Protein AF-A0A4Q3C0K7-F1 (afdb_monomer)

Secondary structure (DSSP, 8-state):
--EEEEEEE-SS-EEEEEEETTEEEEEEEESS--HHHHHHHHHHHTEEEEEEEES-SSPPHHHHHHHHHS-EEE--GGGSTT-----SSGGGS-HHHHHHHHHHHHHSTT---------

Foldseek 3Di:
DAKEWEWEADPQWIWIFIDDPPDTPDIDIDRDDDQVVVVVVCVVRVHAEYEYFHPDPDDDPNNVVVVVVHHYHYQDLVVLPPDDDPDPCSVPDGSVVSVQVSVCCVVPPPDDDDDDDPD

Mean predicted aligned error: 3.99 Å

Structure (mmCIF, N/CA/C/O backbone):
data_AF-A0A4Q3C0K7-F1
#
_entry.id   AF-A0A4Q3C0K7-F1
#
loop_
_atom_site.group_PDB
_atom_site.id
_atom_site.type_symbol
_atom_site.label_atom_id
_atom_site.label_alt_id
_atom_site.label_comp_id
_atom_site.label_asym_id
_atom_site.label_entity_id
_atom_site.label_seq_id
_atom_site.pdbx_PDB_ins_code
_atom_site.Cartn_x
_atom_site.Cartn_y
_atom_site.Cartn_z
_atom_site.occupancy
_atom_site.B_iso_or_equiv
_atom_site.auth_seq_id
_atom_site.auth_comp_id
_atom_site.auth_asym_id
_atom_site.auth_atom_id
_atom_site.pdbx_PDB_model_num
ATOM 1 N N . MET A 1 1 ? -13.169 -6.911 -17.108 1.00 61.97 1 MET A N 1
ATOM 2 C CA . MET A 1 1 ? -13.204 -6.374 -15.727 1.00 61.97 1 MET A CA 1
ATOM 3 C C . MET A 1 1 ? -11.884 -5.662 -15.467 1.00 61.97 1 MET A C 1
ATOM 5 O O . MET A 1 1 ? -10.891 -6.085 -16.040 1.00 61.97 1 MET A O 1
ATOM 9 N N . MET A 1 2 ? -11.866 -4.560 -14.710 1.00 85.62 2 MET A N 1
ATOM 10 C CA . MET A 1 2 ? -10.643 -3.764 -14.513 1.00 85.62 2 MET A CA 1
ATOM 11 C C . MET A 1 2 ? -9.812 -4.302 -13.346 1.00 85.62 2 MET A C 1
ATOM 13 O O . MET A 1 2 ? -10.313 -4.383 -12.226 1.00 85.62 2 MET A O 1
ATOM 17 N N . THR A 1 3 ? -8.551 -4.629 -13.617 1.00 95.81 3 THR A N 1
ATOM 18 C CA . THR A 1 3 ? -7.586 -5.100 -12.620 1.00 95.81 3 THR A CA 1
ATOM 19 C C . THR A 1 3 ? -6.788 -3.924 -12.051 1.00 95.81 3 THR A C 1
ATOM 21 O O . THR A 1 3 ? -6.402 -3.010 -12.782 1.00 95.81 3 THR A O 1
ATOM 24 N N . GLN A 1 4 ? -6.535 -3.936 -10.745 1.00 97.00 4 GLN A N 1
ATOM 25 C CA . GLN A 1 4 ? -5.877 -2.860 -10.004 1.00 97.00 4 GLN A CA 1
ATOM 26 C C . GLN A 1 4 ? -4.6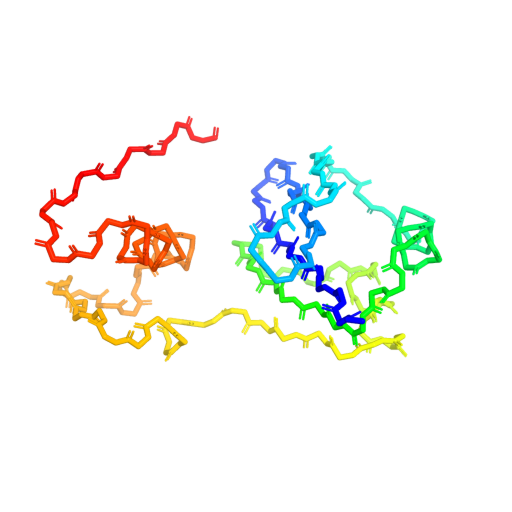29 -3.392 -9.299 1.00 97.00 4 GLN A C 1
ATOM 28 O O . GLN A 1 4 ? -4.658 -4.487 -8.739 1.00 97.00 4 GLN A O 1
ATOM 33 N N . LEU A 1 5 ? -3.553 -2.608 -9.290 1.00 97.88 5 LEU A N 1
ATOM 34 C CA . LEU A 1 5 ? -2.357 -2.900 -8.503 1.00 97.88 5 LEU A CA 1
ATOM 35 C C . LEU A 1 5 ? -2.396 -2.125 -7.183 1.00 97.88 5 LEU A C 1
ATOM 37 O O . LEU A 1 5 ? -2.618 -0.918 -7.166 1.00 97.88 5 LEU A O 1
ATOM 41 N N . VAL A 1 6 ? -2.155 -2.815 -6.080 1.00 97.12 6 VAL A N 1
ATOM 42 C CA . VAL A 1 6 ? -1.971 -2.245 -4.746 1.00 97.12 6 VAL A CA 1
ATOM 43 C C . VAL A 1 6 ? -0.510 -2.430 -4.367 1.00 97.12 6 VAL A C 1
ATOM 45 O O . VAL A 1 6 ? 0.034 -3.526 -4.502 1.00 97.12 6 VAL A O 1
ATOM 48 N N . ILE A 1 7 ? 0.127 -1.354 -3.918 1.00 96.25 7 ILE A N 1
ATOM 49 C CA . ILE A 1 7 ? 1.542 -1.322 -3.553 1.00 96.25 7 ILE A CA 1
ATOM 50 C C . ILE A 1 7 ? 1.648 -0.765 -2.134 1.00 96.25 7 ILE A C 1
ATOM 52 O O . ILE A 1 7 ? 1.222 0.360 -1.879 1.00 96.25 7 ILE A O 1
ATOM 56 N N . ASP A 1 8 ? 2.234 -1.534 -1.225 1.00 94.00 8 ASP A N 1
ATOM 57 C CA . ASP A 1 8 ? 2.552 -1.111 0.139 1.00 94.00 8 ASP A CA 1
ATOM 58 C C . ASP A 1 8 ? 4.072 -1.101 0.327 1.00 94.00 8 ASP A C 1
ATOM 60 O O . ASP A 1 8 ? 4.723 -2.147 0.348 1.00 94.00 8 ASP A O 1
ATOM 64 N N . ILE A 1 9 ? 4.651 0.097 0.390 1.00 92.94 9 ILE A N 1
ATOM 65 C CA . ILE A 1 9 ? 6.091 0.326 0.501 1.00 92.94 9 ILE A CA 1
ATOM 66 C C . ILE A 1 9 ? 6.436 0.523 1.977 1.00 92.94 9 ILE A C 1
ATOM 68 O O . ILE A 1 9 ? 6.349 1.632 2.513 1.00 92.94 9 ILE A O 1
ATOM 72 N N . GLY A 1 10 ? 6.867 -0.564 2.613 1.00 89.88 10 GLY A N 1
ATOM 73 C CA . GLY A 1 10 ? 7.445 -0.562 3.950 1.00 89.88 10 GLY A CA 1
ATOM 74 C C . GLY A 1 10 ? 8.935 -0.210 3.952 1.00 89.88 10 GLY A C 1
ATOM 75 O O . GLY A 1 10 ? 9.551 0.066 2.918 1.00 89.88 10 GLY A O 1
ATOM 76 N N . ASN A 1 11 ? 9.545 -0.254 5.138 1.00 88.75 11 ASN A N 1
ATOM 77 C CA . ASN A 1 11 ? 10.987 -0.033 5.288 1.00 88.75 11 ASN A CA 1
ATOM 78 C C . ASN A 1 11 ? 11.801 -1.155 4.625 1.00 88.75 11 ASN A C 1
ATOM 80 O O . ASN A 1 11 ? 12.671 -0.869 3.799 1.00 88.75 11 ASN A O 1
ATOM 84 N N . THR A 1 12 ? 11.469 -2.409 4.946 1.00 90.56 12 THR A N 1
ATOM 85 C CA . THR A 1 12 ? 12.183 -3.603 4.465 1.00 90.56 12 THR A CA 1
ATOM 86 C C . THR A 1 12 ? 11.629 -4.103 3.138 1.00 90.56 12 THR A C 1
ATOM 88 O O . THR A 1 12 ? 12.373 -4.258 2.177 1.00 90.56 12 THR A O 1
ATOM 91 N N . PHE A 1 13 ? 10.313 -4.311 3.060 1.00 93.31 13 PHE A N 1
ATOM 92 C CA . PHE A 1 13 ? 9.671 -4.912 1.895 1.00 93.31 13 PHE A CA 1
ATOM 93 C C . PHE A 1 13 ? 8.672 -3.963 1.243 1.00 93.31 13 PHE A C 1
ATOM 95 O O . PHE A 1 13 ? 7.941 -3.236 1.915 1.00 93.31 13 PHE A O 1
ATOM 102 N N . THR A 1 14 ? 8.600 -4.043 -0.081 1.00 94.94 14 THR A N 1
ATOM 103 C CA . THR A 1 14 ? 7.461 -3.594 -0.877 1.00 94.94 14 THR A CA 1
ATOM 104 C C . THR A 1 14 ? 6.543 -4.785 -1.118 1.00 94.94 14 THR A C 1
ATOM 106 O O . THR A 1 14 ? 6.947 -5.769 -1.742 1.00 94.94 14 THR A O 1
ATOM 109 N N . LYS A 1 15 ? 5.310 -4.706 -0.624 1.00 95.75 15 LYS A N 1
ATOM 110 C CA . LYS A 1 15 ?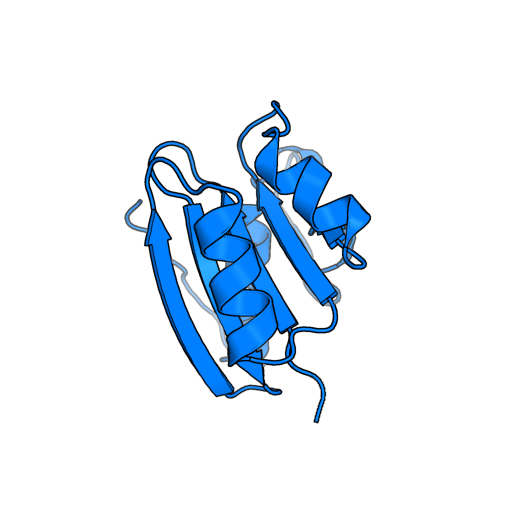 4.263 -5.703 -0.856 1.00 95.75 15 LYS A CA 1
ATOM 111 C C . LYS A 1 15 ? 3.434 -5.277 -2.065 1.00 95.75 15 LYS A C 1
ATOM 113 O O . LYS A 1 15 ? 3.057 -4.113 -2.189 1.00 95.75 15 LYS A O 1
ATOM 118 N N . LEU A 1 16 ? 3.160 -6.220 -2.955 1.00 97.75 16 LEU A N 1
ATOM 119 C CA . LEU A 1 16 ? 2.365 -6.033 -4.163 1.00 97.75 16 LEU A CA 1
ATOM 120 C C . LEU A 1 16 ? 1.131 -6.929 -4.097 1.00 97.75 16 LEU A C 1
ATOM 122 O O . LEU A 1 16 ? 1.247 -8.105 -3.754 1.00 97.75 16 LEU A O 1
ATOM 126 N N . GLY A 1 17 ? -0.025 -6.390 -4.474 1.00 97.88 17 GLY A N 1
ATOM 127 C CA . GLY A 1 17 ? -1.274 -7.129 -4.626 1.00 97.88 17 GLY A CA 1
ATOM 128 C C . GLY A 1 17 ? -1.970 -6.754 -5.929 1.00 97.88 17 GLY A C 1
ATOM 129 O O . GLY A 1 17 ? -2.166 -5.574 -6.203 1.00 97.88 17 GLY A O 1
ATOM 130 N N . VAL A 1 18 ? -2.349 -7.734 -6.743 1.00 98.06 18 VAL A N 1
ATOM 131 C CA . VAL A 1 18 ? -3.143 -7.507 -7.957 1.00 98.06 18 VAL A CA 1
ATOM 132 C C . VAL A 1 18 ? -4.566 -7.955 -7.688 1.00 98.06 18 VAL A C 1
ATOM 134 O O . VAL A 1 18 ? -4.798 -9.129 -7.412 1.00 98.06 18 VAL A O 1
ATOM 137 N N . PHE A 1 19 ? -5.510 -7.028 -7.796 1.00 96.81 19 PHE A N 1
ATOM 138 C CA . PHE A 1 19 ? -6.910 -7.266 -7.478 1.00 96.81 19 PHE A CA 1
ATOM 139 C C . PHE A 1 19 ? -7.800 -7.133 -8.706 1.00 96.81 19 PHE A C 1
ATOM 141 O O . PHE A 1 19 ? -7.699 -6.158 -9.456 1.00 96.81 19 PHE A O 1
ATOM 148 N N . GLN A 1 20 ? -8.726 -8.069 -8.868 1.00 95.88 20 GLN A N 1
ATOM 149 C CA . GLN A 1 20 ? -9.884 -7.920 -9.738 1.00 95.88 20 GLN A CA 1
ATOM 150 C C . GLN A 1 20 ? -11.129 -7.901 -8.853 1.00 95.88 20 GLN A C 1
ATOM 152 O O . GLN A 1 20 ? -11.499 -8.911 -8.271 1.00 95.88 20 GLN A O 1
ATOM 157 N N . GLN A 1 21 ? -11.757 -6.726 -8.736 1.00 91.00 21 GLN A N 1
ATOM 158 C CA . GLN A 1 21 ? -12.790 -6.482 -7.719 1.00 91.00 21 GLN A CA 1
ATOM 159 C C . GLN A 1 21 ? -12.256 -6.831 -6.316 1.00 91.00 21 GLN A C 1
ATOM 161 O O . GLN A 1 21 ? -11.252 -6.246 -5.910 1.00 91.00 21 GLN A O 1
ATOM 166 N N . ASP A 1 22 ? -12.893 -7.776 -5.623 1.00 89.88 22 ASP A N 1
ATOM 167 C CA . ASP A 1 22 ? -12.521 -8.228 -4.278 1.00 89.88 22 ASP A CA 1
ATOM 168 C C . ASP A 1 22 ? -11.600 -9.466 -4.305 1.00 89.88 22 ASP A C 1
ATOM 170 O O . ASP A 1 22 ? -11.191 -9.966 -3.257 1.00 89.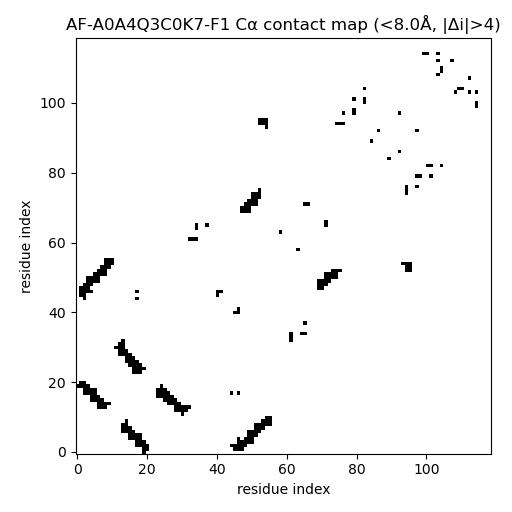88 22 ASP A O 1
ATOM 174 N N . GLU A 1 23 ? -11.253 -9.971 -5.495 1.00 94.50 23 GLU A N 1
ATOM 175 C CA . GLU A 1 23 ? -10.389 -11.138 -5.666 1.00 94.50 23 GLU A CA 1
ATOM 176 C C . GLU A 1 23 ? -8.915 -10.733 -5.780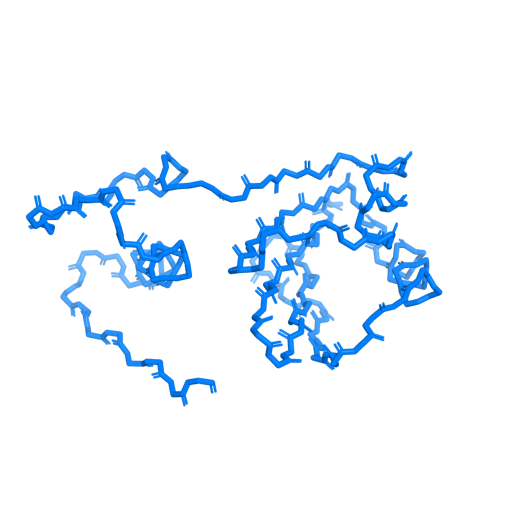 1.00 94.50 23 GLU A C 1
ATOM 178 O O . GLU A 1 23 ? -8.534 -9.928 -6.634 1.00 94.50 23 GLU A O 1
ATOM 183 N N . LEU A 1 24 ? -8.069 -11.338 -4.942 1.00 96.06 24 LEU A N 1
ATOM 184 C CA . LEU A 1 24 ? -6.615 -11.208 -4.996 1.00 96.06 24 LEU A CA 1
ATOM 185 C C . LEU A 1 24 ? -6.032 -12.229 -5.985 1.00 96.06 24 LEU A C 1
ATOM 187 O O . LEU A 1 24 ? -5.870 -13.402 -5.661 1.00 96.06 24 LEU A O 1
ATOM 191 N N . LEU A 1 25 ? -5.675 -11.767 -7.182 1.00 97.00 25 LEU A N 1
ATOM 192 C CA . LEU A 1 25 ? -5.131 -12.602 -8.258 1.00 97.00 25 LEU A CA 1
ATOM 193 C C . LEU A 1 25 ? -3.634 -12.893 -8.105 1.00 97.00 25 LEU A C 1
ATOM 195 O O . LEU A 1 25 ? -3.126 -13.880 -8.638 1.00 97.00 25 LEU A O 1
ATOM 199 N N . PHE A 1 26 ? -2.900 -12.001 -7.440 1.00 97.75 26 PHE A N 1
ATOM 200 C CA . PHE A 1 26 ? -1.466 -12.143 -7.202 1.00 97.75 26 PHE A CA 1
ATOM 201 C C . PHE A 1 26 ? -1.054 -11.392 -5.942 1.00 97.75 26 PHE A C 1
ATOM 203 O O . PHE A 1 26 ? -1.500 -10.267 -5.728 1.00 97.75 26 PHE A O 1
ATOM 210 N N . ALA A 1 27 ? -0.136 -11.978 -5.174 1.00 97.75 27 ALA A N 1
ATOM 211 C CA . ALA A 1 27 ? 0.542 -11.323 -4.067 1.00 97.75 27 ALA A CA 1
ATOM 212 C C . ALA A 1 27 ? 2.047 -11.611 -4.111 1.00 97.75 27 ALA A C 1
ATOM 214 O O . ALA A 1 27 ? 2.464 -12.717 -4.456 1.00 97.75 27 ALA A O 1
ATOM 215 N N . GLY A 1 28 ? 2.860 -10.629 -3.730 1.00 97.38 28 GLY A N 1
ATOM 216 C CA . GLY A 1 28 ? 4.305 -10.797 -3.603 1.00 97.38 28 GLY A CA 1
ATOM 217 C C . GLY A 1 28 ? 4.932 -9.773 -2.663 1.00 97.38 28 GLY A C 1
ATOM 218 O O . GLY A 1 28 ? 4.372 -8.700 -2.448 1.00 97.38 28 GLY A O 1
ATOM 219 N N . HIS A 1 29 ? 6.099 -10.101 -2.116 1.00 96.06 29 HIS A N 1
ATOM 220 C CA . HIS A 1 29 ? 6.927 -9.194 -1.323 1.00 96.06 29 HIS A CA 1
ATOM 221 C C . HIS A 1 29 ? 8.326 -9.108 -1.933 1.00 96.06 29 HIS A C 1
ATOM 223 O O . HIS A 1 29 ? 8.867 -10.108 -2.398 1.00 96.06 29 HIS A O 1
ATOM 229 N N . TYR A 1 30 ? 8.906 -7.912 -1.951 1.00 96.19 30 TYR A N 1
ATOM 230 C CA . TYR A 1 30 ? 10.196 -7.660 -2.591 1.00 96.19 30 TYR A CA 1
ATOM 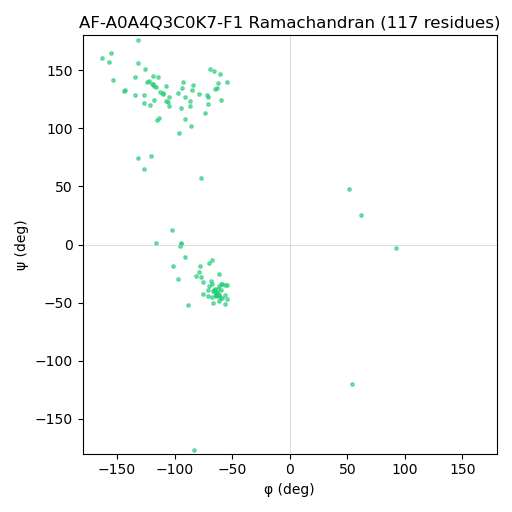231 C C . TYR A 1 30 ? 10.984 -6.632 -1.790 1.00 96.19 30 TYR A C 1
ATOM 233 O O . TYR A 1 30 ? 10.446 -5.578 -1.460 1.00 96.19 30 TYR A O 1
ATOM 241 N N . GLU A 1 31 ? 12.258 -6.896 -1.505 1.00 94.62 31 GLU A N 1
ATOM 242 C CA . GLU A 1 31 ? 13.139 -5.881 -0.904 1.00 94.62 31 GLU A CA 1
ATOM 243 C C . GLU A 1 31 ? 13.470 -4.782 -1.919 1.00 94.62 31 GLU A C 1
ATOM 245 O O . GLU A 1 31 ? 13.369 -3.594 -1.623 1.00 94.62 31 GLU A O 1
ATOM 250 N N . ASN A 1 32 ? 13.793 -5.194 -3.150 1.00 92.44 32 ASN A N 1
ATOM 251 C CA . ASN A 1 32 ? 14.256 -4.316 -4.221 1.00 92.44 32 ASN A CA 1
ATOM 252 C C . ASN A 1 32 ? 13.486 -4.603 -5.524 1.00 92.44 32 ASN A C 1
ATOM 254 O O . ASN A 1 32 ? 14.026 -5.255 -6.416 1.00 92.44 32 ASN A O 1
ATOM 258 N N . PRO A 1 33 ? 12.210 -4.185 -5.637 1.00 95.44 33 PRO A N 1
ATOM 259 C CA . PRO A 1 33 ? 11.467 -4.321 -6.887 1.00 95.44 33 PRO A CA 1
ATOM 260 C C . PRO A 1 33 ? 12.071 -3.437 -7.990 1.00 95.44 33 PRO A C 1
ATOM 262 O O . PRO A 1 33 ? 12.609 -2.360 -7.718 1.00 95.44 33 PRO A O 1
ATOM 265 N N . ASP A 1 34 ? 11.948 -3.877 -9.242 1.00 95.25 34 ASP A N 1
ATOM 266 C CA . ASP A 1 34 ? 12.504 -3.209 -10.419 1.00 95.25 34 ASP A CA 1
ATOM 267 C C . ASP A 1 34 ? 11.475 -3.060 -11.553 1.00 95.25 34 ASP A C 1
ATOM 269 O O . ASP A 1 34 ? 10.343 -3.534 -11.467 1.00 95.25 34 ASP A O 1
ATOM 273 N N . ASN A 1 35 ? 11.863 -2.388 -12.640 1.00 95.31 35 ASN A N 1
ATOM 274 C CA . ASN A 1 35 ? 10.973 -2.158 -13.783 1.00 95.31 35 ASN A CA 1
ATOM 275 C C . ASN A 1 35 ? 10.511 -3.459 -14.459 1.00 95.31 35 ASN A C 1
ATOM 277 O O . ASN A 1 35 ? 9.371 -3.531 -14.914 1.00 95.31 35 ASN A O 1
ATOM 281 N N . ALA A 1 36 ? 11.374 -4.478 -14.520 1.00 96.25 36 ALA A N 1
ATOM 282 C CA . ALA A 1 36 ? 11.061 -5.741 -15.182 1.00 96.25 36 ALA A CA 1
ATOM 283 C C . ALA A 1 36 ? 9.934 -6.487 -14.454 1.00 96.25 36 ALA A C 1
ATOM 285 O O . ALA A 1 36 ? 9.032 -7.033 -15.094 1.00 96.25 36 ALA A O 1
ATOM 286 N N . LEU A 1 37 ? 9.939 -6.461 -13.119 1.00 96.56 37 LEU A N 1
ATOM 287 C CA . LEU A 1 37 ? 8.853 -6.991 -12.302 1.00 96.56 37 LEU A CA 1
ATOM 288 C C . LEU A 1 37 ? 7.513 -6.337 -12.655 1.00 96.56 37 LEU A C 1
ATOM 290 O O . LEU A 1 37 ? 6.536 -7.046 -12.911 1.00 96.56 37 LEU A O 1
ATOM 294 N N . PHE A 1 38 ? 7.455 -5.003 -12.690 1.00 96.06 38 PHE A N 1
ATOM 295 C CA . PHE A 1 38 ? 6.207 -4.305 -13.000 1.00 96.06 38 PHE A CA 1
ATOM 296 C C . PHE A 1 38 ? 5.747 -4.601 -14.424 1.00 96.06 38 PHE A C 1
ATOM 298 O O . PHE A 1 38 ? 4.584 -4.942 -14.604 1.00 96.06 38 PHE A O 1
ATOM 305 N N . ASP A 1 39 ? 6.642 -4.589 -15.410 1.00 95.00 39 ASP A N 1
ATOM 306 C CA . ASP A 1 39 ? 6.299 -4.858 -16.812 1.00 95.00 39 ASP A CA 1
ATOM 307 C C . ASP A 1 39 ? 5.685 -6.246 -17.015 1.00 95.00 39 ASP A C 1
ATOM 309 O O . ASP A 1 39 ? 4.684 -6.398 -17.728 1.00 95.00 39 ASP A O 1
ATOM 313 N N . ASN A 1 40 ? 6.213 -7.246 -16.309 1.00 95.75 40 ASN A N 1
ATOM 314 C CA . ASN A 1 40 ? 5.643 -8.587 -16.284 1.00 95.75 40 ASN A CA 1
ATOM 315 C C . ASN A 1 40 ? 4.240 -8.605 -15.660 1.00 95.75 40 ASN A C 1
ATOM 317 O O . ASN A 1 40 ? 3.328 -9.222 -16.216 1.00 95.75 40 ASN A O 1
ATOM 321 N N . LEU A 1 41 ? 4.034 -7.912 -14.534 1.00 96.06 41 LEU A N 1
ATOM 322 C CA . LEU A 1 41 ? 2.724 -7.828 -13.879 1.00 96.06 41 LEU A CA 1
ATOM 323 C C . LEU A 1 41 ? 1.688 -7.111 -14.752 1.00 96.06 41 LEU A C 1
ATOM 325 O O . LEU A 1 41 ? 0.561 -7.598 -14.880 1.00 96.06 41 LEU A O 1
ATOM 329 N N . LEU A 1 42 ? 2.070 -5.994 -15.380 1.00 94.00 42 LEU A N 1
ATOM 330 C CA . LEU A 1 42 ? 1.196 -5.220 -16.265 1.00 94.00 42 LEU A CA 1
ATOM 331 C C . LEU A 1 42 ? 0.707 -6.080 -17.433 1.00 94.00 42 LEU A C 1
ATOM 333 O O . LEU A 1 42 ? -0.491 -6.112 -17.718 1.00 94.00 42 LEU A O 1
ATOM 337 N N .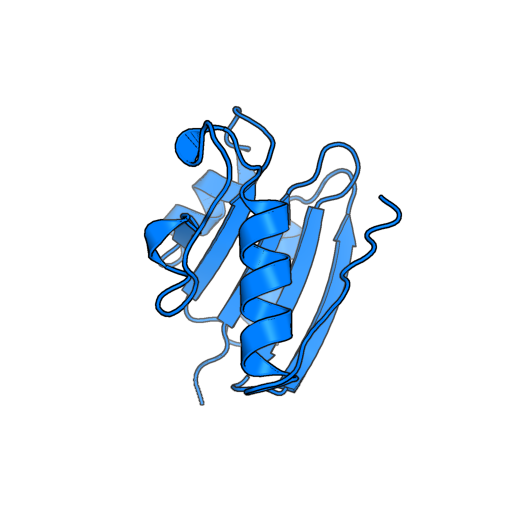 THR A 1 43 ? 1.631 -6.817 -18.053 1.00 92.50 43 THR A N 1
ATOM 338 C CA . THR A 1 43 ? 1.349 -7.690 -19.198 1.00 92.50 43 THR A CA 1
ATOM 339 C C . THR A 1 43 ? 0.470 -8.875 -18.801 1.00 92.50 43 THR A C 1
ATOM 341 O O . THR A 1 43 ? -0.505 -9.183 -19.484 1.00 92.50 43 THR A O 1
ATOM 344 N N . LYS A 1 44 ? 0.778 -9.532 -17.677 1.00 95.94 44 LYS A N 1
ATOM 345 C CA . LYS A 1 44 ? 0.082 -10.748 -17.235 1.00 95.94 44 LYS A CA 1
ATOM 346 C C . LYS A 1 44 ? -1.355 -10.489 -16.777 1.00 95.94 44 LYS A C 1
ATOM 348 O O . LYS A 1 44 ? -2.214 -11.341 -16.981 1.00 95.94 44 LYS A O 1
ATOM 353 N N . HIS A 1 45 ? -1.613 -9.345 -16.143 1.00 95.00 45 HIS A N 1
ATOM 354 C CA . HIS A 1 45 ? -2.870 -9.107 -15.426 1.00 95.00 45 HIS A CA 1
ATOM 355 C C . HIS A 1 45 ? -3.738 -7.970 -15.990 1.00 95.00 45 HIS A C 1
ATOM 357 O O . HIS A 1 45 ? -4.809 -7.707 -15.438 1.00 95.00 45 HIS A O 1
ATOM 363 N N . GLN A 1 46 ? -3.312 -7.312 -17.077 1.00 93.12 46 GLN A N 1
ATOM 364 C CA . GLN A 1 46 ? -4.037 -6.196 -17.711 1.00 93.12 46 GLN A CA 1
ATOM 365 C C . GLN A 1 46 ? -4.413 -5.096 -16.701 1.00 93.12 46 GLN A C 1
ATOM 367 O O . GLN A 1 46 ? -5.560 -4.657 -16.597 1.00 93.12 46 GLN A O 1
ATOM 372 N N . ILE A 1 47 ? -3.431 -4.695 -15.896 1.00 96.25 47 ILE A N 1
ATOM 373 C CA . ILE A 1 47 ? -3.604 -3.729 -14.808 1.00 96.25 47 ILE A CA 1
ATOM 374 C C . ILE A 1 47 ? -3.841 -2.339 -15.405 1.00 96.25 47 ILE A C 1
ATOM 376 O O . ILE A 1 47 ? -3.042 -1.872 -16.212 1.00 96.25 47 ILE A O 1
ATOM 380 N N . SER A 1 48 ? -4.916 -1.661 -14.995 1.00 94.06 48 SER A N 1
ATOM 381 C CA . SER A 1 48 ? -5.298 -0.357 -15.561 1.00 94.06 48 SER A CA 1
ATOM 382 C C . SER A 1 48 ? -4.918 0.847 -14.699 1.00 94.06 48 SER A C 1
ATOM 384 O O . SER A 1 48 ? -4.905 1.974 -15.193 1.00 94.06 48 SER A O 1
ATOM 386 N N . LYS A 1 49 ? -4.639 0.630 -13.412 1.00 96.06 49 LYS A N 1
ATOM 387 C CA . LYS A 1 49 ? -4.251 1.669 -12.451 1.00 96.06 49 LYS A CA 1
ATOM 388 C C . LYS A 1 49 ? -3.607 1.055 -11.213 1.00 96.06 49 LYS A C 1
ATOM 390 O O . LYS A 1 49 ? -3.852 -0.115 -10.900 1.00 96.06 49 LYS A O 1
ATOM 395 N N . ALA A 1 50 ? -2.862 1.874 -10.480 1.00 97.38 50 ALA A N 1
ATOM 396 C CA . ALA A 1 50 ? -2.268 1.490 -9.209 1.00 97.38 50 ALA A CA 1
ATOM 397 C C . ALA A 1 50 ? -2.633 2.451 -8.071 1.00 97.38 50 ALA A C 1
ATOM 399 O O . ALA A 1 50 ? -2.837 3.649 -8.286 1.00 97.38 50 ALA A O 1
ATOM 400 N N . ILE A 1 51 ? -2.668 1.919 -6.850 1.00 96.19 51 ILE A N 1
ATOM 401 C CA . ILE A 1 51 ? -2.686 2.693 -5.610 1.00 96.19 51 ILE A CA 1
ATOM 402 C C . ILE A 1 51 ? -1.464 2.346 -4.758 1.00 96.19 51 ILE A C 1
ATOM 404 O O . ILE A 1 51 ? -1.086 1.178 -4.656 1.00 96.19 51 ILE A O 1
ATOM 408 N N . VAL A 1 52 ? -0.844 3.364 -4.163 1.00 95.12 52 VAL A N 1
ATOM 409 C CA . VAL A 1 52 ? 0.422 3.238 -3.431 1.00 95.12 52 VAL A CA 1
ATOM 410 C C . VAL A 1 52 ? 0.292 3.811 -2.028 1.00 95.12 52 VAL A C 1
ATOM 412 O O . VAL A 1 52 ? -0.105 4.960 -1.857 1.00 95.12 52 VAL A O 1
ATOM 415 N N . SER A 1 53 ? 0.681 3.030 -1.028 1.00 91.94 53 SER A N 1
ATOM 416 C CA . SER A 1 53 ? 0.994 3.487 0.324 1.00 91.94 53 SER A CA 1
ATOM 417 C C . SER A 1 53 ? 2.507 3.420 0.513 1.00 91.94 53 SER A C 1
ATOM 419 O O . SER A 1 53 ? 3.133 2.452 0.089 1.00 91.94 53 SER A O 1
ATOM 421 N N . SER A 1 54 ? 3.113 4.442 1.116 1.00 90.19 54 SER A N 1
ATOM 422 C CA . SER A 1 54 ? 4.555 4.456 1.376 1.00 90.19 54 SER A CA 1
ATOM 423 C C . SER A 1 54 ? 4.874 5.123 2.701 1.00 90.19 54 SER A C 1
ATOM 425 O O . SER A 1 54 ? 4.409 6.232 2.970 1.00 90.19 54 SER A O 1
ATOM 427 N N . VAL A 1 55 ? 5.729 4.476 3.494 1.00 85.88 55 VAL A N 1
ATOM 428 C CA . VAL A 1 55 ? 6.375 5.098 4.663 1.00 85.88 55 VAL A CA 1
ATOM 429 C C . VAL A 1 55 ? 7.722 5.742 4.307 1.00 85.88 55 VAL A C 1
ATOM 431 O O . VAL A 1 55 ? 8.280 6.498 5.104 1.00 85.88 55 VAL A O 1
ATOM 434 N N . LYS A 1 56 ? 8.245 5.482 3.100 1.00 84.75 56 LYS A N 1
ATOM 435 C CA . LYS A 1 56 ? 9.476 6.089 2.576 1.00 84.75 56 LYS A CA 1
ATOM 436 C C . LYS A 1 56 ? 9.175 7.452 1.953 1.00 84.75 56 LYS A C 1
ATOM 438 O O . LYS A 1 56 ? 8.202 7.602 1.215 1.00 84.75 56 LYS A O 1
ATOM 443 N N . LYS A 1 57 ? 10.039 8.435 2.233 1.00 78.56 57 LYS A N 1
ATOM 444 C CA . LYS A 1 57 ? 9.962 9.789 1.649 1.00 78.56 57 LYS A CA 1
ATOM 445 C C . LYS A 1 57 ? 10.476 9.849 0.211 1.00 78.56 57 LYS A C 1
ATOM 447 O O . LYS A 1 57 ? 10.060 10.717 -0.547 1.00 78.56 57 LYS A O 1
ATOM 452 N N . GLU A 1 58 ? 11.399 8.962 -0.140 1.00 82.00 58 GLU A N 1
ATOM 453 C CA . GLU A 1 58 ? 12.020 8.935 -1.460 1.00 82.00 58 GLU A CA 1
ATOM 454 C C . GLU A 1 58 ? 11.161 8.152 -2.452 1.00 82.00 58 GLU A C 1
ATOM 456 O O . GLU A 1 58 ? 10.711 7.040 -2.167 1.00 82.00 58 GLU A O 1
ATOM 461 N N . VAL A 1 59 ? 10.952 8.738 -3.631 1.00 82.19 59 VAL A N 1
ATOM 462 C CA . VAL A 1 59 ? 10.280 8.077 -4.751 1.00 82.19 59 VAL A CA 1
ATOM 463 C C . VAL A 1 59 ? 11.324 7.292 -5.533 1.00 82.19 59 VAL A C 1
ATOM 465 O O . VAL A 1 59 ? 12.278 7.860 -6.063 1.00 82.19 59 VAL A O 1
ATOM 468 N N . SER A 1 60 ? 11.147 5.977 -5.609 1.00 87.75 60 SER A N 1
ATOM 469 C CA . SER A 1 60 ? 12.030 5.104 -6.376 1.00 87.75 60 SER A CA 1
ATOM 470 C C . SER A 1 60 ? 11.885 5.335 -7.884 1.00 87.75 60 SER A C 1
ATOM 472 O O . SER A 1 60 ? 10.811 5.666 -8.391 1.00 87.75 60 SER A O 1
ATOM 474 N N . GLY A 1 61 ? 12.963 5.092 -8.638 1.00 93.56 61 GLY A N 1
ATOM 475 C CA . GLY A 1 61 ? 12.943 5.231 -10.098 1.00 93.56 61 GLY A CA 1
ATOM 476 C C . GLY A 1 61 ? 11.902 4.335 -10.782 1.00 93.56 61 GLY A C 1
ATOM 477 O O . GLY A 1 61 ? 11.280 4.757 -11.756 1.00 93.56 61 GLY A O 1
ATOM 478 N N . TRP A 1 62 ? 11.654 3.136 -10.240 1.00 94.62 62 TRP A N 1
ATOM 479 C CA . TRP A 1 62 ? 10.627 2.234 -10.767 1.00 94.62 62 TRP A CA 1
ATOM 480 C C . TRP A 1 62 ? 9.210 2.770 -10.562 1.00 94.62 62 TRP A C 1
ATOM 482 O O . TRP A 1 62 ? 8.353 2.577 -11.421 1.00 94.62 62 TRP A O 1
ATOM 492 N N . LEU A 1 63 ? 8.953 3.483 -9.461 1.00 95.12 63 LEU A N 1
ATOM 493 C CA . LEU A 1 63 ? 7.631 4.037 -9.182 1.00 95.12 63 LEU A CA 1
ATOM 494 C C . LEU A 1 63 ? 7.326 5.196 -10.136 1.00 95.12 63 LEU A C 1
ATOM 496 O O . LEU A 1 63 ? 6.222 5.286 -10.673 1.00 95.12 63 LEU A O 1
ATOM 500 N N . THR A 1 64 ? 8.332 6.022 -10.427 1.00 95.12 64 THR A N 1
ATOM 501 C CA . THR A 1 64 ? 8.254 7.043 -11.480 1.00 95.12 64 THR A CA 1
ATOM 502 C C . THR A 1 64 ? 8.001 6.412 -12.851 1.00 95.12 64 THR A C 1
ATOM 504 O O . THR A 1 64 ? 7.121 6.858 -13.584 1.00 95.12 64 THR A O 1
ATOM 507 N N . ALA A 1 65 ? 8.728 5.344 -13.199 1.00 95.75 65 ALA A N 1
ATOM 508 C CA . ALA A 1 65 ? 8.536 4.641 -14.467 1.00 95.75 65 ALA A CA 1
ATOM 509 C C . ALA A 1 65 ? 7.131 4.027 -14.590 1.00 95.75 65 ALA A C 1
ATOM 511 O O . ALA A 1 65 ? 6.528 4.096 -15.661 1.00 95.75 65 ALA A O 1
ATOM 512 N N . LEU A 1 66 ? 6.584 3.486 -13.499 1.00 96.00 66 LEU A N 1
ATOM 513 C CA . LEU A 1 66 ? 5.214 2.979 -13.440 1.00 96.00 66 LEU A CA 1
ATOM 514 C C . LEU A 1 66 ? 4.183 4.100 -13.658 1.00 96.00 66 LEU A C 1
ATOM 516 O O . LEU A 1 66 ? 3.250 3.923 -14.441 1.00 96.00 66 LEU A O 1
ATOM 520 N N . GLY A 1 67 ? 4.389 5.268 -13.038 1.00 95.81 67 GLY A N 1
ATOM 521 C CA . GLY A 1 67 ? 3.545 6.458 -13.214 1.00 95.81 67 GLY A CA 1
ATOM 522 C C . GLY A 1 67 ? 3.512 7.003 -14.645 1.00 95.81 67 GLY A C 1
ATOM 523 O O . GLY A 1 67 ? 2.517 7.594 -15.055 1.00 95.81 67 GLY A O 1
ATOM 524 N N . ASN A 1 68 ? 4.557 6.748 -15.436 1.00 95.81 68 ASN A N 1
ATOM 525 C CA . ASN A 1 68 ? 4.582 7.095 -16.859 1.00 95.81 68 ASN A CA 1
ATOM 526 C C . ASN A 1 68 ? 3.780 6.116 -17.736 1.00 95.81 68 ASN A C 1
ATOM 528 O O . ASN A 1 68 ? 3.452 6.447 -18.873 1.00 95.81 68 ASN A O 1
ATOM 532 N N . LYS A 1 69 ? 3.483 4.907 -17.239 1.00 94.75 69 LYS A N 1
ATOM 533 C CA . LYS A 1 69 ? 2.764 3.858 -17.985 1.00 94.75 69 LYS A CA 1
ATOM 534 C C . LYS A 1 69 ? 1.272 3.828 -17.669 1.00 94.75 69 LYS A C 1
ATOM 536 O O . LYS A 1 69 ? 0.481 3.426 -18.517 1.00 94.75 69 LYS A O 1
ATOM 541 N N . MET A 1 70 ? 0.884 4.220 -16.458 1.00 95.19 70 MET A N 1
ATOM 542 C CA . MET A 1 70 ? -0.506 4.190 -16.008 1.00 95.19 70 MET A CA 1
ATOM 543 C C . MET A 1 70 ? -0.781 5.201 -14.890 1.00 95.19 70 MET A C 1
ATOM 545 O O . MET A 1 70 ? 0.153 5.650 -14.226 1.00 95.19 70 MET A O 1
ATOM 549 N N . PRO A 1 71 ? -2.059 5.506 -14.601 1.00 96.75 71 PRO A N 1
ATOM 550 C CA . PRO A 1 71 ? -2.421 6.282 -13.425 1.00 96.75 71 PRO A CA 1
ATOM 551 C C . PRO A 1 71 ? -1.972 5.589 -12.133 1.00 96.75 71 PRO A C 1
ATOM 553 O O . PRO A 1 71 ? -2.367 4.455 -11.845 1.00 96.75 71 PRO A O 1
ATOM 556 N N . VAL A 1 72 ? -1.192 6.312 -11.333 1.00 96.88 72 VAL A N 1
ATOM 557 C CA . VAL A 1 72 ? -0.770 5.906 -9.991 1.00 96.88 72 VAL A CA 1
ATOM 558 C C . VAL A 1 72 ? -1.310 6.924 -8.996 1.00 96.88 72 VAL A C 1
ATOM 560 O O . VAL A 1 72 ? -1.074 8.124 -9.126 1.00 96.88 72 VAL A O 1
ATOM 563 N N . VAL A 1 73 ? -2.054 6.446 -8.004 1.00 95.38 73 VAL A N 1
ATOM 564 C CA . VAL A 1 73 ? -2.652 7.281 -6.961 1.00 95.38 73 VAL A CA 1
ATOM 565 C C . VAL A 1 73 ? -1.987 6.974 -5.625 1.00 95.38 73 VAL A C 1
ATOM 567 O O . VAL A 1 73 ? -1.891 5.819 -5.225 1.00 95.38 73 VAL A O 1
ATOM 570 N N . ASN A 1 74 ? -1.570 8.007 -4.897 1.00 93.19 74 ASN A N 1
ATOM 571 C CA . ASN A 1 74 ? -1.099 7.830 -3.526 1.00 93.19 74 ASN A CA 1
ATOM 572 C C . ASN A 1 74 ? -2.294 7.696 -2.583 1.00 93.19 74 ASN A C 1
ATOM 574 O O . ASN A 1 74 ? -3.201 8.532 -2.594 1.00 93.19 74 ASN A O 1
ATOM 578 N N . PHE A 1 75 ? -2.287 6.659 -1.755 1.00 92.56 75 PHE A N 1
ATOM 579 C CA . PHE A 1 75 ? -3.248 6.502 -0.682 1.00 92.56 75 PHE A CA 1
ATOM 580 C C . PHE A 1 75 ? -3.050 7.625 0.341 1.00 92.56 75 PHE A C 1
ATOM 582 O O . PHE A 1 75 ? -1.931 7.956 0.733 1.00 92.56 75 PHE A O 1
ATOM 589 N N . THR A 1 76 ? -4.153 8.243 0.756 1.00 89.50 76 THR A N 1
ATOM 590 C CA . THR A 1 76 ? -4.144 9.337 1.732 1.00 89.50 76 THR A CA 1
ATOM 591 C C . THR A 1 76 ? -5.190 9.086 2.802 1.00 89.50 76 THR A C 1
ATOM 593 O O . THR A 1 76 ? -6.194 8.415 2.562 1.00 89.50 76 THR A O 1
ATOM 596 N N . ALA A 1 77 ? -4.990 9.679 3.980 1.00 85.75 77 ALA A N 1
ATOM 597 C CA . ALA A 1 77 ? -5.908 9.533 5.104 1.00 85.75 77 ALA A CA 1
ATOM 598 C C . ALA A 1 77 ? -7.358 9.904 4.738 1.00 85.75 77 ALA A C 1
ATOM 600 O O . ALA A 1 77 ? -8.301 9.266 5.197 1.00 85.75 77 ALA A O 1
ATOM 601 N N . GLY A 1 78 ? -7.540 10.895 3.857 1.00 86.06 78 GLY A N 1
ATOM 602 C CA . GLY A 1 78 ? -8.857 11.342 3.394 1.00 86.06 78 GLY A CA 1
ATOM 603 C C . GLY A 1 78 ? -9.613 10.327 2.527 1.00 86.06 78 GLY A C 1
ATOM 604 O O . GLY A 1 78 ? -10.812 10.496 2.302 1.00 86.06 78 GLY A O 1
ATOM 605 N N . MET A 1 79 ? -8.949 9.273 2.044 1.00 89.75 79 MET A N 1
ATOM 606 C CA . MET A 1 79 ? -9.597 8.196 1.287 1.00 89.75 79 MET A CA 1
ATOM 607 C C . MET A 1 79 ? -10.337 7.208 2.192 1.00 89.75 79 MET A C 1
ATOM 609 O O . MET A 1 79 ? -11.301 6.595 1.740 1.00 89.75 79 MET A O 1
ATOM 613 N N . ALA A 1 80 ? -9.954 7.098 3.469 1.00 86.31 80 ALA A N 1
ATOM 614 C CA . ALA A 1 80 ? -10.614 6.261 4.473 1.00 86.31 80 ALA A CA 1
ATOM 615 C C . ALA A 1 80 ? -11.915 6.910 4.995 1.00 86.31 80 ALA A C 1
ATOM 617 O O . ALA A 1 80 ? -12.083 7.191 6.184 1.00 86.31 80 ALA A O 1
ATOM 618 N N . LYS A 1 81 ? -12.843 7.203 4.077 1.00 81.06 81 LYS A N 1
ATOM 619 C CA . LYS A 1 81 ? -14.131 7.834 4.389 1.00 81.06 81 LYS A CA 1
ATOM 620 C C . LYS A 1 81 ? -14.963 6.929 5.303 1.00 81.06 81 LYS A C 1
ATOM 622 O O . LYS A 1 81 ? -15.027 5.725 5.097 1.00 81.06 81 LYS A O 1
ATOM 627 N N . GLY A 1 82 ? -15.630 7.525 6.292 1.00 83.25 82 GLY A N 1
ATOM 628 C CA . GLY A 1 82 ? -16.450 6.796 7.269 1.00 83.25 82 GLY A CA 1
ATOM 629 C C . GLY A 1 82 ? -15.711 6.385 8.547 1.00 83.25 82 GLY A C 1
ATOM 630 O O . GLY A 1 82 ? -16.343 5.871 9.468 1.00 83.25 82 GLY A O 1
ATOM 631 N N . ILE A 1 83 ? -14.405 6.660 8.638 1.00 87.38 83 ILE A N 1
ATOM 632 C C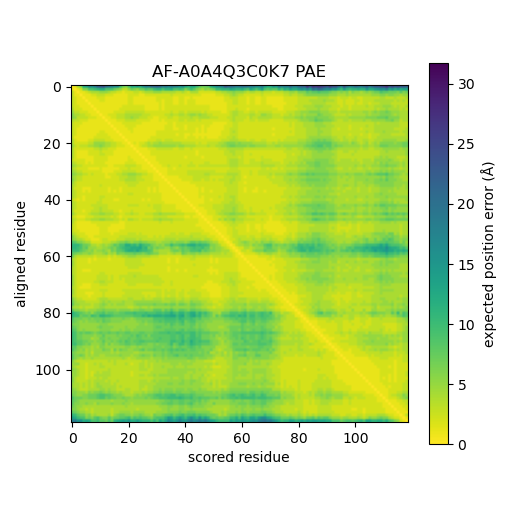A . ILE A 1 83 ? -13.603 6.457 9.848 1.00 87.38 83 ILE A CA 1
ATOM 633 C C . ILE A 1 83 ? -13.314 7.808 10.503 1.00 87.38 83 ILE A C 1
ATOM 635 O O . ILE A 1 83 ? -12.705 8.693 9.903 1.00 87.38 83 ILE A O 1
ATOM 639 N N . THR A 1 84 ? -13.713 7.958 11.766 1.00 89.75 84 THR A N 1
ATOM 640 C CA . THR A 1 84 ? -13.373 9.135 12.575 1.00 89.75 84 THR A CA 1
ATOM 641 C C . THR A 1 84 ? -12.075 8.879 13.331 1.00 89.75 84 THR A C 1
ATOM 643 O O . THR A 1 84 ? -12.058 8.122 14.303 1.00 89.75 84 THR A O 1
ATOM 646 N N . ASN A 1 85 ? -10.991 9.534 12.916 1.00 90.56 85 ASN A N 1
ATOM 647 C CA . ASN A 1 85 ? -9.720 9.478 13.633 1.00 90.56 85 ASN A CA 1
ATOM 648 C C . ASN A 1 85 ? -9.796 10.314 14.925 1.00 90.56 85 ASN A C 1
ATOM 650 O O . ASN A 1 85 ? -9.916 11.535 14.867 1.00 90.56 85 ASN A O 1
ATOM 654 N N . LYS A 1 86 ? -9.724 9.646 16.084 1.00 92.56 86 LYS A N 1
ATOM 655 C CA . LYS A 1 86 ? -9.781 10.266 17.421 1.00 92.56 86 LYS A CA 1
ATOM 656 C C . LYS A 1 86 ? -8.412 10.398 18.107 1.00 92.56 86 LYS A C 1
ATOM 658 O O . LYS A 1 86 ? -8.365 10.653 19.308 1.00 92.56 86 LYS A O 1
ATOM 663 N N . TYR A 1 87 ? -7.303 10.209 17.388 1.00 91.38 87 TYR A N 1
ATOM 664 C CA . TYR A 1 87 ? -5.980 10.535 17.929 1.00 91.38 87 TYR A CA 1
ATOM 665 C C . TYR A 1 87 ? -5.896 12.028 18.261 1.00 91.38 87 TYR A C 1
ATOM 667 O O . TYR A 1 87 ? -6.457 12.852 17.544 1.00 91.38 87 TYR A O 1
ATOM 675 N N . LEU A 1 88 ? -5.145 12.386 19.308 1.00 93.88 88 LEU A N 1
ATOM 676 C CA . LEU A 1 88 ? -4.905 13.792 19.663 1.00 93.88 88 LEU A CA 1
ATOM 677 C C . LEU A 1 88 ? -4.225 14.563 18.519 1.00 93.88 88 LEU A C 1
ATOM 679 O O . LEU A 1 88 ? -4.503 15.738 18.301 1.00 93.88 88 LEU A O 1
ATOM 683 N N . THR A 1 89 ? -3.366 13.878 17.763 1.00 89.50 89 THR A N 1
ATOM 684 C CA . THR A 1 89 ? -2.671 14.399 16.582 1.00 89.50 89 THR A CA 1
ATOM 685 C C . THR A 1 89 ? -3.033 13.565 15.343 1.00 89.50 89 THR A C 1
ATOM 687 O O . THR A 1 89 ? -2.237 12.740 14.895 1.00 89.50 89 THR A O 1
ATOM 690 N N . PRO A 1 90 ? -4.230 13.738 14.745 1.00 85.75 90 PRO A N 1
ATOM 691 C CA . PRO A 1 90 ? -4.703 12.879 13.653 1.00 85.75 90 PRO A CA 1
ATOM 692 C C . PRO A 1 90 ? -3.755 12.821 12.451 1.00 85.75 90 PRO A C 1
ATOM 694 O O . PRO A 1 90 ? -3.606 11.771 11.830 1.00 85.75 90 PRO A O 1
ATOM 697 N N . ALA A 1 91 ? -3.088 13.941 12.156 1.00 84.12 91 ALA A N 1
ATOM 698 C CA . ALA A 1 91 ? -2.153 14.075 11.042 1.00 84.12 91 ALA A CA 1
ATOM 699 C C . ALA A 1 91 ? -0.842 13.290 11.226 1.00 84.12 91 ALA A C 1
ATOM 701 O O . ALA A 1 91 ? -0.120 13.095 10.255 1.00 84.12 91 ALA A O 1
ATOM 702 N N . THR A 1 92 ? -0.518 12.849 12.447 1.00 85.81 92 THR A N 1
ATOM 703 C CA . THR A 1 92 ? 0.709 12.084 12.725 1.00 85.81 92 THR A CA 1
ATOM 704 C C . THR A 1 92 ? 0.475 10.575 12.724 1.00 85.81 92 THR A C 1
ATOM 706 O O . THR A 1 92 ? 1.411 9.816 12.972 1.00 85.81 92 THR A O 1
ATOM 709 N N . LEU A 1 93 ? -0.764 10.117 12.516 1.00 86.62 93 LEU A N 1
ATOM 710 C CA . LEU A 1 93 ? -1.053 8.693 12.419 1.00 86.62 93 LEU A CA 1
ATOM 711 C C . LEU A 1 93 ? -0.513 8.155 11.088 1.00 86.62 93 LEU A C 1
ATOM 713 O O . LEU A 1 93 ? -0.805 8.709 10.030 1.00 86.62 93 LEU A O 1
ATOM 717 N N . GLY A 1 94 ? 0.265 7.073 11.162 1.00 84.38 94 GLY A N 1
ATOM 718 C CA . GLY A 1 94 ? 0.813 6.399 9.987 1.00 84.38 94 GLY A CA 1
ATOM 719 C C . GLY A 1 94 ? -0.276 6.002 8.991 1.00 84.38 94 GLY A C 1
ATOM 720 O O . GLY A 1 94 ? -1.378 5.593 9.372 1.00 84.38 94 GLY A O 1
ATOM 721 N N . ILE A 1 95 ? 0.026 6.169 7.705 1.00 85.94 95 ILE A N 1
ATOM 722 C CA . ILE A 1 95 ? -0.932 5.920 6.629 1.00 85.94 95 ILE A CA 1
ATOM 723 C C . ILE A 1 95 ? -1.270 4.425 6.486 1.00 85.94 95 ILE A C 1
ATOM 725 O O . ILE A 1 95 ? -2.409 4.072 6.190 1.00 85.94 95 ILE A O 1
ATOM 729 N N . ASP A 1 96 ? -0.305 3.564 6.797 1.00 83.31 96 ASP A N 1
ATOM 730 C CA . ASP A 1 96 ? -0.427 2.113 6.954 1.00 83.31 96 ASP A CA 1
ATOM 731 C C . ASP A 1 96 ? -1.524 1.731 7.960 1.00 83.31 96 ASP A C 1
ATOM 733 O O . ASP A 1 96 ? -2.419 0.940 7.661 1.00 83.31 96 ASP A O 1
ATOM 737 N N . ARG A 1 97 ? -1.541 2.381 9.126 1.00 89.19 97 ARG A N 1
ATOM 738 C CA . ARG A 1 97 ? -2.558 2.162 10.162 1.00 89.19 97 ARG A CA 1
ATOM 739 C C . ARG A 1 97 ? -3.938 2.579 9.678 1.00 89.19 97 ARG A C 1
ATOM 741 O O . ARG A 1 97 ? -4.922 1.904 9.967 1.00 89.19 97 ARG A O 1
ATOM 748 N N . ILE A 1 98 ? -4.026 3.674 8.926 1.00 90.94 98 ILE A N 1
ATOM 749 C CA . ILE A 1 98 ? -5.295 4.128 8.346 1.00 90.94 98 ILE A CA 1
ATOM 750 C C . ILE A 1 98 ? -5.793 3.131 7.293 1.00 90.94 98 ILE A C 1
ATOM 752 O O . ILE A 1 98 ? -6.985 2.824 7.275 1.00 90.94 98 ILE A O 1
ATOM 756 N N . ALA A 1 99 ? -4.900 2.579 6.467 1.00 90.25 99 ALA A N 1
ATOM 757 C CA . ALA A 1 99 ? -5.238 1.528 5.511 1.00 90.25 99 ALA A CA 1
ATOM 758 C C . ALA A 1 99 ? -5.753 0.264 6.219 1.00 90.25 99 ALA A C 1
ATOM 760 O O . ALA A 1 99 ? -6.782 -0.284 5.821 1.00 90.25 99 ALA A O 1
ATOM 761 N N . ALA A 1 100 ? -5.106 -0.155 7.310 1.00 90.94 100 ALA A N 1
ATOM 762 C CA . ALA A 1 100 ? -5.529 -1.316 8.089 1.00 90.94 100 ALA A CA 1
ATOM 763 C C . ALA A 1 100 ? -6.922 -1.122 8.717 1.00 90.94 100 ALA A C 1
ATOM 765 O O . ALA A 1 100 ? -7.765 -2.018 8.652 1.00 90.94 100 ALA A O 1
ATOM 766 N N . VAL A 1 101 ? -7.206 0.068 9.261 1.00 93.31 101 VAL A N 1
ATOM 767 C CA . VAL A 1 101 ? -8.539 0.403 9.791 1.00 93.31 101 VAL A CA 1
ATOM 768 C C . VAL A 1 101 ? -9.583 0.456 8.674 1.00 93.31 101 VAL A C 1
ATOM 770 O O . VAL A 1 101 ? -10.689 -0.037 8.872 1.00 93.31 101 VAL A O 1
ATOM 773 N N . ALA A 1 102 ? -9.250 0.997 7.497 1.00 92.69 102 ALA A N 1
ATOM 774 C CA . ALA A 1 102 ? -10.139 0.989 6.332 1.00 92.69 102 ALA A CA 1
ATOM 775 C C . ALA A 1 102 ? -10.480 -0.437 5.875 1.00 92.69 102 ALA A C 1
ATOM 777 O O . ALA A 1 102 ? -11.649 -0.740 5.637 1.00 92.69 102 ALA A O 1
ATOM 778 N N . GLY A 1 103 ? -9.488 -1.330 5.831 1.00 91.56 103 GLY A N 1
ATOM 779 C CA . GLY A 1 103 ? -9.700 -2.747 5.546 1.00 91.56 103 GLY A CA 1
ATOM 780 C C . GLY A 1 103 ? -10.601 -3.418 6.584 1.00 91.56 103 GLY A C 1
ATOM 781 O O . GLY A 1 103 ? -11.581 -4.063 6.221 1.00 91.56 103 GLY A O 1
ATOM 782 N N . ALA A 1 104 ? -10.330 -3.214 7.876 1.00 93.88 104 ALA A N 1
ATOM 783 C CA . ALA A 1 104 ? -11.145 -3.777 8.952 1.00 93.88 104 ALA A CA 1
ATOM 784 C C . ALA A 1 104 ? -12.588 -3.247 8.938 1.00 93.88 104 ALA A C 1
ATOM 786 O O . ALA A 1 104 ? -13.521 -4.029 9.100 1.00 93.88 104 ALA A O 1
ATOM 787 N N . TRP A 1 105 ? -12.781 -1.946 8.692 1.00 93.19 105 TRP A N 1
ATOM 788 C CA . TRP A 1 105 ? -14.105 -1.333 8.551 1.00 93.19 105 TRP A CA 1
ATOM 789 C C . TRP A 1 105 ? -14.922 -2.034 7.459 1.00 93.19 105 TRP A C 1
ATOM 791 O O . TRP A 1 105 ? -16.101 -2.319 7.666 1.00 93.19 105 TRP A O 1
ATOM 801 N N . GLN A 1 106 ? -14.288 -2.334 6.317 1.00 91.38 106 GLN A N 1
ATOM 802 C CA . GLN A 1 106 ? -14.943 -2.944 5.156 1.00 91.38 106 GLN A CA 1
ATOM 803 C C . GLN A 1 106 ? -15.228 -4.433 5.365 1.00 91.38 106 GLN A C 1
ATOM 805 O O . GLN A 1 106 ? -16.309 -4.902 5.016 1.00 91.38 106 GLN A O 1
ATOM 810 N N . LEU A 1 107 ? -14.273 -5.174 5.932 1.00 92.25 107 LEU A N 1
ATOM 811 C CA . LEU A 1 107 ? -14.390 -6.618 6.156 1.00 92.25 107 LEU A CA 1
ATOM 812 C C . LEU A 1 107 ? -15.321 -6.960 7.329 1.00 92.25 107 LEU A C 1
ATOM 814 O O . LEU A 1 107 ? -16.011 -7.977 7.289 1.00 92.25 107 LEU A O 1
ATOM 818 N N . TYR A 1 108 ? -15.368 -6.107 8.356 1.00 93.69 108 TYR A N 1
ATOM 819 C CA . TYR A 1 108 ? -16.123 -6.332 9.592 1.00 93.69 108 TYR A CA 1
ATOM 820 C C . TYR A 1 108 ? -17.068 -5.156 9.892 1.00 93.69 108 TYR A C 1
ATOM 822 O O . TYR A 1 108 ? -16.918 -4.453 10.899 1.00 93.69 108 TYR A O 1
ATOM 830 N N . PRO A 1 109 ? -18.078 -4.916 9.035 1.00 91.88 109 PRO A N 1
ATOM 831 C CA . PRO A 1 109 ? -18.943 -3.753 9.168 1.00 91.88 109 PRO A CA 1
ATOM 832 C C . PRO A 1 109 ? -19.728 -3.787 10.484 1.00 91.88 109 PRO A C 1
ATOM 834 O O . PRO A 1 109 ? -20.348 -4.792 10.835 1.00 91.88 109 PRO A O 1
ATOM 837 N N . ARG A 1 110 ? -19.759 -2.640 11.180 1.00 90.00 110 ARG A N 1
ATOM 838 C CA . ARG A 1 110 ? -20.458 -2.425 12.467 1.00 90.00 110 ARG A CA 1
ATOM 839 C C . ARG A 1 110 ? -19.946 -3.293 13.627 1.00 90.00 110 ARG A C 1
ATOM 841 O O . ARG A 1 110 ? -20.691 -3.537 14.573 1.00 90.00 110 ARG A O 1
ATOM 848 N N . GLN A 1 111 ? -18.688 -3.726 13.577 1.00 94.62 111 GLN A N 1
ATOM 849 C CA . GLN A 1 111 ? -18.054 -4.483 14.655 1.00 94.62 111 GLN A CA 1
ATOM 850 C C . GLN A 1 111 ? -16.909 -3.696 15.296 1.00 94.62 111 GLN A C 1
ATOM 852 O O . GLN A 1 111 ? -16.157 -2.990 14.621 1.00 94.62 111 GLN A O 1
ATOM 857 N N . SER A 1 112 ? -16.750 -3.848 16.610 1.00 94.88 112 SER A N 1
ATOM 858 C CA . SER A 1 112 ? -15.547 -3.393 17.309 1.00 94.88 112 SER A CA 1
ATOM 859 C C . SER A 1 112 ? -14.380 -4.297 16.921 1.00 94.88 112 SER A C 1
ATOM 861 O O . SER A 1 112 ? -14.439 -5.501 17.151 1.00 94.88 112 SER A O 1
ATOM 863 N N . SER A 1 113 ? -13.327 -3.718 16.345 1.0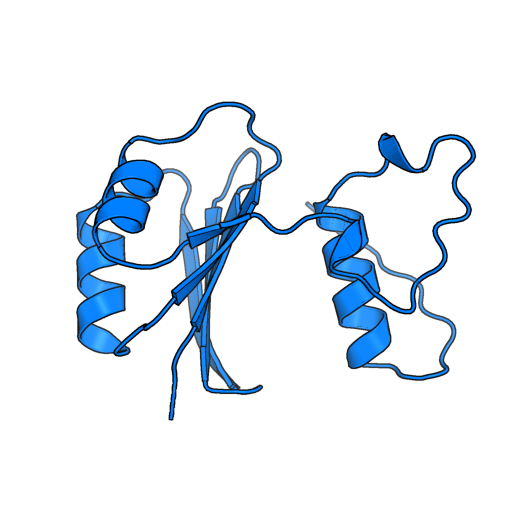0 94.69 113 SER A N 1
ATOM 864 C CA . SER A 1 113 ? -12.157 -4.457 15.856 1.00 94.69 113 SER A CA 1
ATOM 865 C C . SER A 1 113 ? -10.887 -4.014 16.581 1.00 94.69 113 SER A C 1
ATOM 867 O O . SER A 1 113 ? -10.671 -2.817 16.774 1.00 94.69 113 SER A O 1
ATOM 869 N N . LEU A 1 114 ? -10.034 -4.974 16.944 1.00 95.12 114 LEU A N 1
ATOM 870 C CA . LEU A 1 114 ? -8.649 -4.738 17.354 1.00 95.12 114 LEU A CA 1
ATOM 871 C C . LEU A 1 114 ? -7.737 -5.215 16.223 1.00 95.12 114 LEU A C 1
ATOM 873 O O . LEU A 1 114 ? -7.812 -6.370 15.816 1.00 95.12 114 LEU A O 1
ATOM 877 N N . ILE A 1 115 ? -6.887 -4.324 15.725 1.00 94.06 115 ILE A N 1
ATOM 878 C CA . ILE A 1 115 ? -5.937 -4.617 14.650 1.00 94.06 115 ILE A CA 1
ATOM 879 C C . ILE A 1 115 ? -4.554 -4.737 15.281 1.00 94.06 115 ILE A C 1
ATOM 881 O O . ILE A 1 115 ? -4.125 -3.832 15.997 1.00 94.06 115 ILE A O 1
ATOM 885 N N . ILE A 1 116 ? -3.872 -5.848 15.018 1.00 93.75 116 ILE A N 1
ATOM 886 C CA . ILE A 1 116 ? -2.507 -6.108 15.475 1.00 93.75 116 ILE A CA 1
ATOM 887 C C . ILE A 1 116 ? -1.660 -6.349 14.227 1.00 93.75 116 ILE A C 1
ATOM 889 O O . ILE A 1 116 ? -1.956 -7.262 13.460 1.00 93.75 116 ILE A O 1
ATOM 893 N N . ASP A 1 117 ? -0.638 -5.519 14.029 1.00 86.62 117 ASP A N 1
ATOM 894 C CA . ASP A 1 117 ? 0.339 -5.652 12.946 1.00 86.62 117 ASP A CA 1
ATOM 895 C C . ASP A 1 117 ? 1.698 -6.059 13.534 1.00 86.62 117 ASP A C 1
ATOM 897 O O . ASP A 1 117 ? 2.158 -5.464 14.511 1.00 86.62 117 ASP A O 1
ATOM 901 N N . GLY A 1 118 ? 2.292 -7.112 12.972 1.00 83.69 118 GLY A N 1
ATOM 902 C CA . GLY A 1 118 ? 3.524 -7.747 13.442 1.00 83.69 118 GLY A CA 1
ATOM 903 C C . GLY A 1 118 ? 4.804 -7.246 12.771 1.00 83.69 118 GLY A C 1
ATOM 904 O O . GLY A 1 118 ? 5.871 -7.746 13.123 1.00 83.69 118 GLY A O 1
ATOM 905 N N . GLY A 1 119 ? 4.706 -6.269 11.859 1.00 66.31 119 GLY A N 1
ATOM 906 C CA . GLY A 1 119 ? 5.838 -5.799 11.049 1.00 66.31 119 GLY A CA 1
ATOM 907 C C . GLY A 1 119 ? 6.082 -6.650 9.808 1.00 66.31 119 GLY A C 1
ATOM 908 O O . GLY A 1 119 ? 6.009 -7.893 9.902 1.00 66.31 119 GLY A O 1
#

Sequence (119 aa):
MMTQLVIDIGNTFTKLGVFQQDELLFAGHYENPDNALFDNLLTKHQISKAIVSSVKKEVSGWLTALGNKMPVVNFTAGMAKGITNKYLTPATLGIDRIAAVAGAWQLYPRQSSLIIDGG

pLDDT: mean 91.91, std 5.7, range [61.97, 98.06]

Nearest PDB structures (foldseek):
  3hrg-assembly1_A  TM=7.871E-01  e=6.421E-04  Bacteroides thetaiotaomicron VPI-5482
  5eox-assembly1_B  TM=6.215E-01  e=1.610E-03  Pseudomonas aeruginosa PAO1
  5eox-assembly1_A  TM=5.632E-01  e=3.105E-03  Pseudomonas aeruginosa PAO1
  3mdq-assembly1_A  TM=6.882E-01  e=9.483E-03  Cytophaga hutchinsonii ATCC 33406
  3jc8-assembly1_Ma  TM=5.803E-01  e=2.086E-02  Myxococcus xanthus DK 1622

Radius of gyration: 15.08 Å; Cα contacts (8 Å, |Δi|>4): 158; chains: 1; bounding box: 35×27×39 Å

Solvent-accessible surface area (backbone atoms only — not comparable to full-atom values): 7329 Å² total; per-residue (Å²): 135,74,20,35,37,40,37,42,34,51,94,68,40,36,36,41,36,34,27,48,81,92,43,78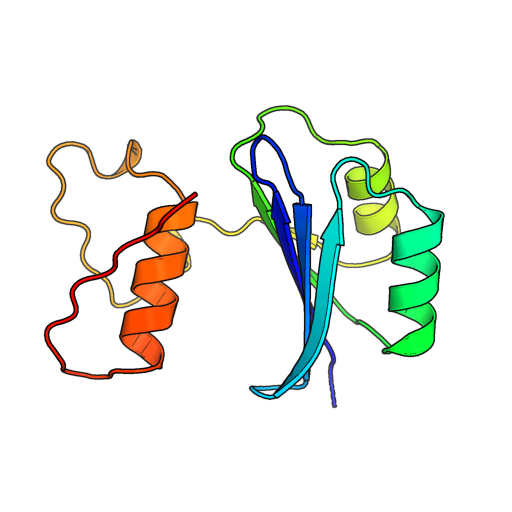,79,42,77,51,76,31,74,80,78,49,59,68,60,51,54,52,50,40,69,75,57,60,48,65,36,37,41,36,42,65,81,60,90,72,82,51,72,45,58,54,54,47,49,75,75,34,61,65,43,73,66,52,76,83,71,42,70,95,64,84,78,81,54,97,56,56,88,75,56,56,63,67,59,47,50,52,50,44,50,47,49,70,79,42,67,98,57,95,80,88,87,85,83,88,126